Protein AF-A0A3R6XGT7-F1 (afdb_monomer)

Sequence (170 aa):
MGRCFPHCCKGHKKKTFCGTGLGVETDLPDCTAVLSYFSCHGDPGSTPDKDECPVQFQVGHTYNLLDFETHVKSKDNLFGSVFPGQRVGSSRQFVINGDRQCWHYGWCSSRVGQKYTHCLNVYFFKVEADTKLECIDAIESDPFHITSSRVMRKKTRLAKRTIADVVGSI

Structure (mmCIF, N/CA/C/O backbone):
data_AF-A0A3R6XGT7-F1
#
_entry.id   AF-A0A3R6XGT7-F1
#
loop_
_atom_site.group_PDB
_atom_site.id
_atom_site.type_symbol
_atom_site.label_atom_id
_atom_site.label_alt_id
_atom_site.label_comp_id
_atom_site.label_asym_id
_atom_site.label_entity_id
_atom_site.label_seq_id
_atom_site.pdbx_PDB_ins_code
_atom_site.Cartn_x
_atom_site.Cartn_y
_atom_site.Cartn_z
_atom_site.occupancy
_atom_site.B_iso_or_equiv
_atom_site.auth_seq_id
_atom_site.auth_comp_id
_atom_site.auth_asym_id
_atom_site.auth_atom_id
_atom_site.pdbx_PDB_model_num
ATOM 1 N N . MET A 1 1 ? 5.917 -8.458 -26.161 1.00 36.00 1 MET A N 1
ATOM 2 C CA . MET A 1 1 ? 4.664 -7.697 -25.953 1.00 36.00 1 MET A CA 1
ATOM 3 C C . MET A 1 1 ? 4.746 -7.108 -24.546 1.00 36.00 1 MET A C 1
ATOM 5 O O . MET A 1 1 ? 4.984 -7.874 -23.626 1.00 36.00 1 MET A O 1
ATOM 9 N N . GLY A 1 2 ? 4.744 -5.778 -24.373 1.00 40.47 2 GLY A N 1
ATOM 10 C CA . GLY A 1 2 ? 4.946 -5.162 -23.045 1.00 40.47 2 GLY A CA 1
ATOM 11 C C . GLY A 1 2 ? 3.753 -5.455 -22.133 1.00 40.47 2 GLY A C 1
ATOM 12 O O . GLY A 1 2 ? 2.619 -5.246 -22.562 1.00 40.47 2 GLY A O 1
ATOM 13 N N . ARG A 1 3 ? 3.999 -5.993 -20.939 1.00 46.28 3 ARG A N 1
ATOM 14 C CA . ARG A 1 3 ? 2.966 -6.379 -19.969 1.00 46.28 3 ARG A CA 1
ATOM 15 C C . ARG A 1 3 ? 2.648 -5.157 -19.099 1.00 46.28 3 ARG A C 1
ATOM 17 O O . ARG A 1 3 ? 3.559 -4.577 -18.524 1.00 46.28 3 ARG A O 1
ATOM 24 N N . CYS A 1 4 ? 1.393 -4.709 -19.089 1.00 56.72 4 CYS A N 1
ATOM 25 C CA . CYS A 1 4 ? 0.907 -3.743 -18.096 1.00 56.72 4 CYS A CA 1
ATOM 26 C C . CYS A 1 4 ? 0.783 -4.475 -16.765 1.00 56.72 4 CYS A C 1
ATOM 28 O O . CYS A 1 4 ? 0.307 -5.607 -16.793 1.00 56.72 4 CYS A O 1
ATOM 30 N N . PHE A 1 5 ? 1.155 -3.861 -15.647 1.00 60.03 5 PHE A N 1
ATOM 31 C CA . PHE A 1 5 ? 0.928 -4.452 -14.331 1.00 60.03 5 PHE A CA 1
ATOM 32 C C . PHE A 1 5 ? -0.544 -4.262 -13.882 1.00 60.03 5 PHE A C 1
ATOM 34 O O . PHE A 1 5 ? -1.123 -3.204 -14.158 1.00 60.03 5 PHE A O 1
ATOM 41 N N . PRO A 1 6 ? -1.169 -5.256 -13.220 1.00 59.16 6 PRO A N 1
ATOM 42 C CA . PRO A 1 6 ? -0.701 -6.639 -13.125 1.00 59.16 6 PRO A CA 1
ATOM 43 C C . PRO A 1 6 ? -0.846 -7.359 -14.477 1.00 59.16 6 PRO A C 1
ATOM 45 O O . PRO A 1 6 ? 0.086 -8.039 -14.893 1.00 59.16 6 PRO A O 1
ATOM 48 N N . HIS A 1 7 ? -1.914 -7.092 -15.250 1.00 63.31 7 HIS A N 1
ATOM 49 C CA . HIS A 1 7 ? -2.052 -7.530 -16.647 1.00 63.31 7 HIS A CA 1
ATOM 50 C C . HIS A 1 7 ? -2.832 -6.527 -17.528 1.00 63.31 7 HIS A C 1
ATOM 52 O O . HIS A 1 7 ? -3.670 -5.758 -17.063 1.00 63.31 7 HIS A O 1
ATOM 58 N N . CYS A 1 8 ? -2.604 -6.574 -18.848 1.00 52.66 8 CYS A N 1
ATOM 59 C CA . CYS A 1 8 ? -3.479 -5.970 -19.866 1.00 52.66 8 CYS A CA 1
ATOM 60 C C . CYS A 1 8 ? -4.226 -7.085 -20.614 1.00 52.66 8 CYS A C 1
ATOM 62 O O . CYS A 1 8 ? -3.827 -7.470 -21.712 1.00 52.66 8 CYS A O 1
ATOM 64 N N . CYS A 1 9 ? -5.304 -7.617 -20.035 1.00 47.72 9 CYS A N 1
ATOM 65 C CA . CYS A 1 9 ? -5.955 -8.830 -20.549 1.00 47.72 9 CYS A CA 1
ATOM 66 C C . CYS A 1 9 ? -6.611 -8.690 -21.941 1.00 47.72 9 CYS A C 1
ATOM 68 O O . CYS A 1 9 ? -6.945 -9.702 -22.544 1.00 47.72 9 CYS A O 1
ATOM 70 N N . LYS A 1 10 ? -6.820 -7.472 -22.472 1.00 52.16 10 LYS A N 1
ATOM 71 C CA . LYS A 1 10 ? -7.531 -7.245 -23.757 1.00 52.16 10 LYS A CA 1
ATOM 72 C C . LYS A 1 10 ? -6.860 -6.224 -24.689 1.00 52.16 10 LYS A C 1
ATOM 74 O O . LYS A 1 10 ? -7.516 -5.601 -25.517 1.00 52.16 10 LYS A O 1
ATOM 79 N N . GLY A 1 11 ? -5.545 -6.049 -24.559 1.00 51.69 11 GLY A N 1
ATOM 80 C CA . GLY A 1 11 ? -4.773 -5.098 -25.361 1.00 51.69 11 GLY A CA 1
ATOM 81 C C . GLY A 1 11 ? -4.592 -3.731 -24.697 1.00 51.69 11 GLY A C 1
ATOM 82 O O . GLY A 1 11 ? -5.345 -3.321 -23.815 1.00 51.69 11 GLY A O 1
ATOM 83 N N . HIS A 1 12 ? -3.532 -3.034 -25.108 1.00 55.94 12 HIS A N 1
ATOM 84 C CA . HIS A 1 12 ? -3.182 -1.710 -24.590 1.00 55.94 12 HIS A CA 1
ATOM 85 C C . HIS A 1 12 ? -4.227 -0.683 -25.028 1.00 55.94 12 HIS A C 1
ATOM 87 O O . HIS A 1 12 ? -4.430 -0.478 -26.230 1.00 55.94 12 HIS A O 1
ATOM 93 N N . LYS A 1 13 ? -4.859 0.006 -24.074 1.00 55.84 13 LYS A N 1
ATOM 94 C CA . LYS A 1 13 ? -5.724 1.143 -24.392 1.00 55.84 13 LYS A CA 1
ATOM 95 C C . LYS A 1 13 ? -4.853 2.295 -24.902 1.00 55.84 13 LYS A C 1
ATOM 97 O O . LYS A 1 13 ? -3.966 2.776 -24.210 1.00 55.84 13 LYS A O 1
ATOM 102 N N . LYS A 1 14 ? -5.107 2.751 -26.135 1.00 52.47 14 LYS A N 1
ATOM 103 C CA . LYS A 1 14 ? -4.323 3.823 -26.786 1.00 52.47 14 LYS A CA 1
ATOM 104 C C . LYS A 1 14 ? -4.515 5.206 -26.144 1.00 52.47 14 LYS A C 1
ATOM 106 O O . LYS A 1 14 ? -3.671 6.069 -26.349 1.00 52.47 14 LYS A O 1
ATOM 111 N N . LYS A 1 15 ? -5.629 5.418 -25.432 1.00 53.62 15 LYS A N 1
ATOM 112 C CA . LYS A 1 15 ? -6.067 6.732 -24.924 1.00 53.62 15 LYS A CA 1
ATOM 113 C C . LYS A 1 15 ? -6.203 6.815 -23.398 1.00 53.62 15 LYS A C 1
ATOM 115 O O . LYS A 1 15 ? -6.489 7.890 -22.895 1.00 53.62 15 LYS A O 1
ATOM 120 N N . THR A 1 16 ? -6.040 5.713 -22.665 1.00 56.81 16 THR A N 1
ATOM 121 C CA . THR A 1 16 ? -6.243 5.690 -21.205 1.00 56.81 16 THR A CA 1
ATOM 122 C C . THR A 1 16 ? -5.197 4.824 -20.518 1.00 56.81 16 THR A C 1
ATOM 124 O O . THR A 1 16 ? -4.477 4.061 -21.166 1.00 56.81 16 THR A O 1
ATOM 127 N N . PHE A 1 17 ? -5.161 4.899 -19.190 1.00 59.66 17 PHE A N 1
ATOM 128 C CA . PHE A 1 17 ? -4.300 4.060 -18.373 1.00 59.66 17 PHE A CA 1
ATOM 129 C C . PHE A 1 17 ? -4.606 2.571 -18.541 1.00 59.66 17 PHE A C 1
ATOM 131 O O . PHE A 1 17 ? -5.720 2.158 -18.882 1.00 59.66 17 PHE A O 1
ATOM 138 N N . CYS A 1 18 ? -3.550 1.786 -18.372 1.00 55.81 18 CYS A N 1
ATOM 139 C CA . CYS A 1 18 ? -3.499 0.365 -18.635 1.00 55.81 18 CYS A CA 1
ATOM 140 C C . CYS A 1 18 ? -3.098 -0.361 -17.345 1.00 55.81 18 CYS A C 1
ATOM 142 O O . CYS A 1 18 ? -2.080 -0.014 -16.752 1.00 55.81 18 CYS A O 1
ATOM 144 N N . GLY A 1 19 ? -3.892 -1.350 -16.941 1.00 65.38 19 GLY A N 1
ATOM 145 C CA . GLY A 1 19 ? -3.752 -2.092 -15.687 1.00 65.38 19 GLY A CA 1
ATOM 146 C C . GLY A 1 19 ? -5.133 -2.478 -15.158 1.00 65.38 19 GLY A C 1
ATOM 147 O O . GLY A 1 19 ? -6.110 -1.760 -15.382 1.00 65.38 19 GLY A O 1
ATOM 148 N N . THR A 1 20 ? -5.245 -3.648 -14.543 1.00 76.06 20 THR A N 1
ATOM 149 C CA . THR A 1 20 ? -6.447 -4.069 -13.812 1.00 76.06 20 THR A CA 1
ATOM 150 C C . THR A 1 20 ? -6.270 -3.802 -12.322 1.00 76.06 20 THR A C 1
ATOM 152 O O . THR A 1 20 ? -5.143 -3.613 -11.862 1.00 76.06 20 THR A O 1
ATOM 155 N N . GLY A 1 21 ? -7.378 -3.805 -11.580 1.00 85.62 21 GLY A N 1
ATOM 156 C CA . GLY A 1 21 ? -7.308 -3.892 -10.127 1.00 85.62 21 GLY A CA 1
ATOM 157 C C . GLY A 1 21 ? -6.673 -5.212 -9.690 1.00 85.62 21 GLY A C 1
ATOM 158 O O . GLY A 1 21 ? -6.672 -6.187 -10.453 1.00 85.62 21 GLY A O 1
ATOM 159 N N . LEU A 1 22 ? -6.120 -5.216 -8.483 1.00 89.19 22 LEU A N 1
ATOM 160 C CA . LEU A 1 22 ? -5.524 -6.384 -7.850 1.00 89.19 22 LEU A CA 1
ATOM 161 C C . LEU A 1 22 ? -6.419 -6.839 -6.699 1.00 89.19 22 LEU A C 1
ATOM 163 O O . LEU A 1 22 ? -6.767 -6.028 -5.844 1.00 89.19 22 LEU A O 1
ATOM 167 N N . GLY A 1 23 ? -6.793 -8.116 -6.702 1.00 92.44 23 GLY A N 1
ATOM 168 C CA . GLY A 1 23 ? -7.468 -8.741 -5.570 1.00 92.44 23 GLY A CA 1
ATOM 169 C C . GLY A 1 23 ? -6.453 -9.141 -4.504 1.00 92.44 23 GLY A C 1
ATOM 170 O O . GLY A 1 23 ? -5.402 -9.681 -4.840 1.00 92.44 23 GLY A O 1
ATOM 171 N N . VAL A 1 24 ? -6.778 -8.875 -3.246 1.00 94.06 24 VAL A N 1
ATOM 172 C CA . VAL A 1 24 ? -6.023 -9.308 -2.070 1.00 94.06 24 VAL A CA 1
ATOM 173 C C . VAL A 1 24 ? -7.005 -9.921 -1.087 1.00 94.06 24 VAL A C 1
ATOM 175 O O . VAL A 1 24 ? -8.098 -9.395 -0.899 1.00 94.06 24 VAL A O 1
ATOM 178 N N . GLU A 1 25 ? -6.622 -11.025 -0.466 1.00 94.19 25 GLU A N 1
ATOM 179 C CA . GLU A 1 25 ? -7.430 -11.744 0.511 1.00 94.19 25 GLU A CA 1
ATOM 180 C C . GLU A 1 25 ? -6.614 -11.965 1.783 1.00 94.19 25 GLU A C 1
ATOM 182 O O . GLU A 1 25 ? -5.391 -12.080 1.724 1.00 94.19 25 GLU A O 1
ATOM 187 N N . THR A 1 26 ? -7.287 -11.973 2.930 1.00 94.06 26 THR A N 1
ATOM 188 C CA . THR A 1 26 ? -6.666 -12.222 4.232 1.00 94.06 26 THR A CA 1
ATOM 189 C C . THR A 1 26 ? -7.578 -13.068 5.107 1.00 94.06 26 THR A C 1
ATOM 191 O O . THR A 1 26 ? -8.797 -12.903 5.099 1.00 94.06 26 THR A O 1
ATOM 194 N N . ASP A 1 27 ? -6.985 -13.945 5.910 1.00 93.69 27 ASP A N 1
ATOM 195 C CA . ASP A 1 27 ? -7.711 -14.723 6.914 1.00 93.69 27 ASP A CA 1
ATOM 196 C C . ASP A 1 27 ? -7.802 -14.008 8.271 1.00 93.69 27 ASP A C 1
ATOM 198 O O . ASP A 1 27 ? -8.440 -14.515 9.197 1.00 93.69 27 ASP A O 1
ATOM 202 N N . LEU A 1 28 ? -7.224 -12.808 8.392 1.00 92.81 28 LEU A N 1
ATOM 203 C CA . LEU A 1 28 ? -7.218 -12.034 9.628 1.00 92.81 28 LEU A CA 1
ATOM 204 C C . LEU A 1 28 ? -8.615 -11.455 9.913 1.00 92.81 28 LEU A C 1
ATOM 206 O O . LEU A 1 28 ? -9.117 -10.642 9.130 1.00 92.81 28 LEU A O 1
ATOM 210 N N . PRO A 1 29 ? -9.264 -11.838 11.030 1.00 90.69 29 PRO A N 1
ATOM 211 C CA . PRO A 1 29 ? -10.627 -11.402 11.339 1.00 90.69 29 PRO A CA 1
ATOM 212 C C . PRO A 1 29 ? -10.714 -9.903 11.644 1.00 90.69 29 PRO A C 1
ATOM 214 O O . PRO A 1 29 ? -11.717 -9.276 11.314 1.00 90.69 29 PRO A O 1
ATOM 217 N N . ASP A 1 30 ? -9.651 -9.338 12.215 1.00 92.50 30 ASP A N 1
ATOM 218 C CA . ASP A 1 30 ? -9.584 -7.940 12.643 1.00 92.50 30 ASP A CA 1
ATOM 219 C C . ASP A 1 30 ? -9.172 -6.986 11.507 1.00 92.50 30 ASP A C 1
ATOM 221 O O . ASP A 1 30 ? -9.147 -5.770 11.698 1.00 92.50 30 ASP A O 1
ATOM 225 N N . CYS A 1 31 ? -8.848 -7.506 10.315 1.00 94.94 31 CYS A N 1
ATOM 226 C CA . CYS A 1 31 ? -8.467 -6.668 9.185 1.00 94.94 31 CYS A CA 1
ATOM 227 C C . CYS A 1 31 ? -9.680 -5.898 8.658 1.00 94.94 31 CYS A C 1
ATOM 229 O O . CYS A 1 31 ? -10.596 -6.461 8.042 1.00 94.94 31 CYS A O 1
ATOM 231 N N . THR A 1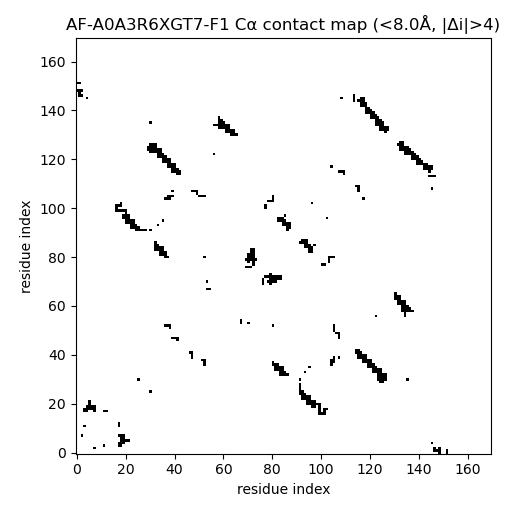 32 ? -9.664 -4.582 8.847 1.00 93.31 32 THR A N 1
ATOM 232 C CA . THR A 1 32 ? -10.722 -3.681 8.392 1.00 93.31 32 THR A CA 1
ATOM 233 C C . THR A 1 32 ? -10.329 -2.896 7.143 1.00 93.31 32 THR A C 1
ATOM 235 O O . THR A 1 32 ? -11.214 -2.629 6.324 1.00 93.31 32 THR A O 1
ATOM 238 N N . ALA A 1 33 ? -9.037 -2.615 6.941 1.00 94.38 33 ALA A N 1
ATOM 239 C CA . ALA A 1 33 ? -8.521 -1.827 5.823 1.00 94.38 33 ALA A CA 1
ATOM 240 C C . ALA A 1 33 ? -7.247 -2.425 5.201 1.00 94.38 33 ALA A C 1
ATOM 242 O O . ALA A 1 33 ? -6.503 -3.159 5.846 1.00 94.38 33 ALA A O 1
ATOM 243 N N . VAL A 1 34 ? -6.991 -2.075 3.938 1.00 95.88 34 VAL A N 1
ATOM 244 C CA . VAL A 1 34 ? -5.781 -2.452 3.194 1.00 95.88 34 VAL A CA 1
ATOM 245 C C . VAL A 1 34 ? -5.200 -1.210 2.532 1.00 95.88 34 VAL A C 1
ATOM 247 O O . VAL A 1 34 ? -5.922 -0.485 1.843 1.00 95.88 34 VAL A O 1
ATOM 250 N N . LEU A 1 35 ? -3.897 -0.992 2.697 1.00 95.00 35 LEU A N 1
ATOM 251 C CA . LEU A 1 35 ? -3.136 0.008 1.949 1.00 95.00 35 LEU A CA 1
ATOM 252 C C . LEU A 1 35 ? -1.985 -0.675 1.224 1.00 95.00 35 LEU A C 1
ATOM 254 O O . LEU A 1 35 ? -1.509 -1.730 1.629 1.00 95.00 35 LEU A O 1
ATOM 258 N N . SER A 1 36 ? -1.528 -0.078 0.134 1.00 93.25 36 SER A N 1
ATOM 259 C CA . SER A 1 36 ? -0.426 -0.640 -0.639 1.00 93.25 36 SER A CA 1
ATOM 260 C C . SER A 1 36 ? 0.393 0.442 -1.312 1.00 93.25 36 SER A C 1
ATOM 262 O O . SER A 1 36 ? -0.126 1.508 -1.624 1.00 93.25 36 SER A O 1
ATOM 264 N N . TYR A 1 37 ? 1.668 0.180 -1.558 1.00 90.25 37 TYR A N 1
ATOM 265 C CA . TYR A 1 37 ? 2.522 1.054 -2.357 1.00 90.25 37 TYR A CA 1
ATOM 266 C C . TYR A 1 37 ? 3.621 0.238 -3.038 1.00 90.25 37 TYR A C 1
ATOM 268 O O . TYR A 1 37 ? 3.913 -0.894 -2.651 1.00 90.25 37 TYR A O 1
ATOM 276 N N . PHE A 1 38 ? 4.234 0.807 -4.075 1.00 86.12 38 PHE A N 1
ATOM 277 C CA . PHE A 1 38 ? 5.352 0.156 -4.755 1.00 86.12 38 PHE A CA 1
ATOM 278 C C . PHE A 1 38 ? 6.679 0.530 -4.099 1.00 86.12 38 PHE A C 1
ATOM 280 O O . PHE A 1 38 ? 6.994 1.718 -4.011 1.00 86.12 38 PHE A O 1
ATOM 287 N N . SER A 1 39 ? 7.465 -0.466 -3.690 1.00 82.81 39 SER A N 1
ATOM 288 C CA . SER A 1 39 ? 8.887 -0.283 -3.389 1.00 82.81 39 SER A CA 1
ATOM 289 C C . SER A 1 39 ? 9.719 -0.424 -4.663 1.00 82.81 39 SER A C 1
ATOM 291 O O . SER A 1 39 ? 9.274 -0.962 -5.685 1.00 82.81 39 SER A O 1
ATOM 293 N N . CYS A 1 40 ? 10.938 0.102 -4.613 1.00 77.75 40 CYS A N 1
ATOM 294 C CA . CYS A 1 40 ? 11.916 -0.009 -5.679 1.00 77.75 40 CYS A CA 1
ATOM 295 C C . CYS A 1 40 ? 13.238 -0.489 -5.085 1.00 77.75 40 CYS A C 1
ATOM 297 O O . CYS A 1 40 ? 13.816 0.190 -4.241 1.00 77.75 40 CYS A O 1
ATOM 299 N N . HIS A 1 41 ? 13.733 -1.624 -5.566 1.00 74.62 41 HIS A N 1
ATOM 300 C CA . HIS A 1 41 ? 15.019 -2.185 -5.173 1.00 74.62 41 HIS A CA 1
ATOM 301 C C . HIS A 1 41 ? 15.965 -2.119 -6.375 1.00 74.62 41 HIS A C 1
ATOM 303 O O . HIS A 1 41 ? 15.681 -2.679 -7.440 1.00 74.62 41 HIS A O 1
ATOM 309 N N . GLY A 1 42 ? 17.056 -1.366 -6.232 1.00 68.00 42 GLY A N 1
ATOM 310 C CA . GLY A 1 42 ? 18.137 -1.322 -7.217 1.00 68.00 42 GLY A CA 1
ATOM 311 C C . GLY A 1 42 ? 19.184 -2.405 -6.974 1.00 68.00 42 GLY A C 1
ATOM 312 O O . GLY A 1 42 ? 19.174 -3.059 -5.931 1.00 68.00 42 GLY A O 1
ATOM 313 N N . ASP A 1 43 ? 20.114 -2.564 -7.919 1.00 64.12 43 ASP A N 1
ATOM 314 C CA . ASP A 1 43 ? 21.324 -3.363 -7.687 1.00 64.12 43 ASP A CA 1
ATOM 315 C C . ASP A 1 43 ? 22.055 -2.854 -6.426 1.00 64.12 43 ASP A C 1
ATOM 317 O O . ASP A 1 43 ? 22.024 -1.644 -6.170 1.00 64.12 43 ASP A O 1
ATOM 321 N N . PRO A 1 44 ? 22.748 -3.713 -5.654 1.00 56.25 44 PRO A N 1
ATOM 322 C CA . PRO A 1 44 ? 23.515 -3.288 -4.484 1.00 56.25 44 PRO A CA 1
ATOM 323 C C . PRO A 1 44 ?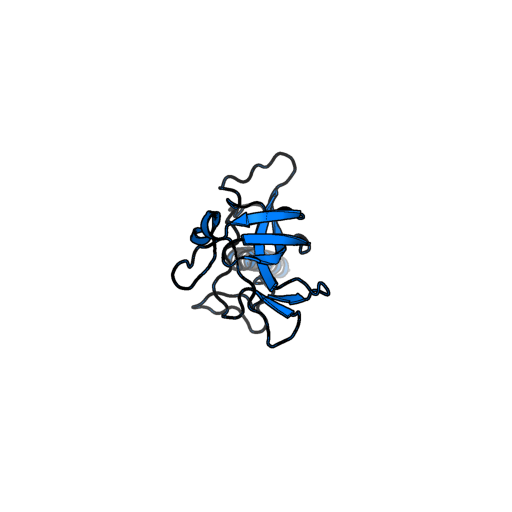 24.406 -2.070 -4.789 1.00 56.25 44 PRO A C 1
ATOM 325 O O . PRO A 1 44 ? 25.229 -2.110 -5.702 1.00 56.25 44 PRO A O 1
ATOM 328 N N . GLY A 1 45 ? 24.219 -0.974 -4.044 1.00 55.41 45 GLY A N 1
ATOM 329 C CA . GLY A 1 45 ? 24.912 0.307 -4.266 1.00 55.41 45 GLY A CA 1
ATOM 330 C C . GLY A 1 45 ? 24.185 1.304 -5.182 1.00 55.41 45 GLY A C 1
ATOM 331 O O . GLY A 1 45 ? 24.657 2.425 -5.355 1.00 55.41 45 GLY A O 1
ATOM 332 N N . SER A 1 46 ? 23.032 0.933 -5.740 1.00 57.66 46 SER A N 1
ATOM 333 C CA . SER A 1 46 ? 22.150 1.831 -6.493 1.00 57.66 46 SER A CA 1
ATOM 334 C C . SER A 1 46 ? 21.139 2.460 -5.541 1.00 57.66 46 SER A C 1
ATOM 336 O O . SER A 1 46 ? 20.185 1.806 -5.124 1.00 57.66 46 SER A O 1
ATOM 338 N N . THR A 1 47 ? 21.315 3.733 -5.203 1.00 56.53 47 THR A N 1
ATOM 339 C CA . THR A 1 47 ? 20.264 4.503 -4.532 1.00 56.53 47 THR A CA 1
ATOM 340 C C . THR A 1 47 ? 19.301 5.044 -5.589 1.00 56.53 47 THR A C 1
ATOM 342 O O . THR A 1 47 ? 19.760 5.698 -6.530 1.00 56.53 47 THR A O 1
ATOM 345 N N . PRO A 1 48 ? 17.989 4.780 -5.493 1.00 57.97 48 PRO A N 1
ATOM 346 C CA . PRO A 1 48 ? 17.029 5.422 -6.378 1.00 57.97 48 PRO A CA 1
ATOM 347 C C . PRO A 1 48 ? 17.129 6.956 -6.269 1.00 57.97 48 PRO A C 1
ATOM 349 O O . PRO A 1 48 ? 17.124 7.505 -5.175 1.00 57.97 48 PRO A O 1
ATOM 352 N N . ASP A 1 49 ? 17.201 7.654 -7.409 1.00 53.91 49 ASP A N 1
ATOM 353 C CA . ASP A 1 49 ? 17.327 9.127 -7.500 1.00 53.91 49 ASP A CA 1
ATOM 354 C C . ASP A 1 49 ? 16.080 9.900 -7.002 1.00 53.91 49 ASP A C 1
ATOM 356 O O . ASP A 1 49 ? 15.991 11.115 -7.186 1.00 53.91 49 ASP A O 1
ATOM 360 N N . LYS A 1 50 ? 15.061 9.221 -6.459 1.00 56.19 50 LYS A N 1
ATOM 361 C CA . LYS A 1 50 ? 13.770 9.829 -6.117 1.00 56.19 50 LYS A CA 1
ATOM 362 C C . LYS A 1 50 ? 13.248 9.393 -4.761 1.00 56.19 50 LYS A C 1
ATOM 364 O O . LYS A 1 50 ? 13.443 8.247 -4.368 1.00 56.19 50 LYS A O 1
ATOM 369 N N . ASP A 1 51 ? 12.523 10.334 -4.155 1.00 53.81 51 ASP A N 1
ATOM 370 C CA . ASP A 1 51 ? 11.835 10.237 -2.873 1.00 53.81 51 ASP A CA 1
ATOM 371 C C . ASP A 1 51 ? 11.175 8.865 -2.708 1.00 53.81 51 ASP A C 1
ATOM 373 O O . ASP A 1 51 ? 10.279 8.484 -3.473 1.00 53.81 51 ASP A O 1
ATOM 377 N N . GLU A 1 52 ? 11.660 8.112 -1.718 1.00 58.66 52 GLU A N 1
ATOM 378 C CA . GLU A 1 52 ? 10.995 6.909 -1.235 1.00 58.66 52 GLU A CA 1
ATOM 379 C C . GLU A 1 52 ? 9.536 7.227 -0.894 1.00 58.66 52 GLU A C 1
ATOM 381 O O . GLU A 1 52 ? 9.166 8.383 -0.662 1.00 58.66 52 GLU A O 1
ATOM 386 N N . CYS A 1 53 ? 8.681 6.199 -0.868 1.00 63.84 53 CYS A N 1
ATOM 387 C CA . CYS A 1 53 ? 7.338 6.384 -0.335 1.00 63.84 53 CYS A CA 1
ATOM 388 C C . CYS A 1 53 ? 7.473 7.045 1.051 1.00 63.84 53 CYS A C 1
ATOM 390 O O . CYS A 1 53 ? 8.162 6.487 1.905 1.00 63.84 53 CYS A O 1
ATOM 392 N N . PRO A 1 54 ? 6.848 8.211 1.282 1.00 64.88 54 PRO A N 1
ATOM 393 C CA . PRO A 1 54 ? 7.044 8.986 2.509 1.00 64.88 54 PRO A CA 1
ATOM 394 C C . PRO A 1 54 ? 6.547 8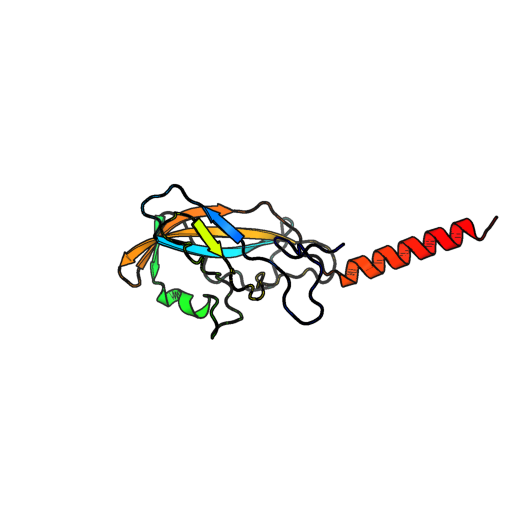.252 3.756 1.00 64.88 54 PRO A C 1
ATOM 396 O O . PRO A 1 54 ? 6.824 8.670 4.875 1.00 64.88 54 PRO A O 1
ATOM 399 N N . VAL A 1 55 ? 5.833 7.140 3.562 1.00 75.81 55 VAL A N 1
ATOM 400 C CA . VAL A 1 55 ? 5.395 6.249 4.623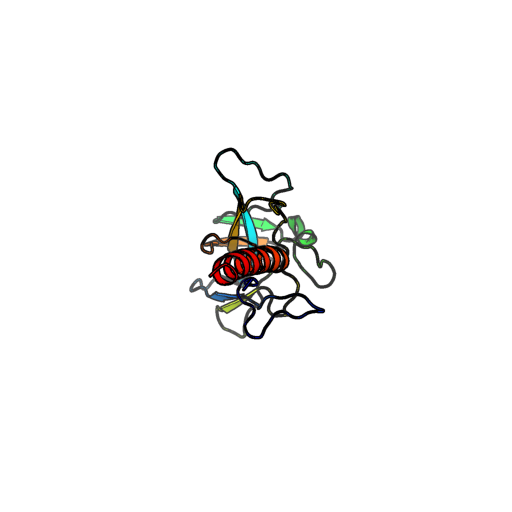 1.00 75.81 55 VAL A CA 1
ATOM 401 C C . VAL A 1 55 ? 5.928 4.853 4.362 1.00 75.81 55 VAL A C 1
ATOM 403 O O . VAL A 1 55 ? 5.637 4.250 3.326 1.00 75.81 55 VAL A O 1
ATOM 406 N N . GLN A 1 56 ? 6.667 4.342 5.340 1.00 84.31 56 GLN A N 1
ATOM 407 C CA . GLN A 1 56 ? 7.089 2.953 5.418 1.00 84.31 56 GLN A CA 1
ATOM 408 C C . GLN A 1 56 ? 6.304 2.297 6.553 1.00 84.31 56 GLN A C 1
ATOM 410 O O . GLN A 1 56 ? 6.591 2.509 7.733 1.00 84.31 56 GLN A O 1
ATOM 415 N N . PHE A 1 57 ? 5.257 1.556 6.197 1.00 91.62 57 PHE A N 1
ATOM 416 C CA . PHE A 1 57 ? 4.437 0.863 7.184 1.00 91.62 57 PHE A CA 1
ATOM 417 C C . PHE A 1 57 ? 5.200 -0.331 7.767 1.00 91.62 57 PHE A C 1
ATOM 419 O O . PHE A 1 57 ? 5.873 -1.070 7.049 1.00 91.62 57 PHE A O 1
ATOM 426 N N . GLN A 1 58 ? 5.063 -0.534 9.072 1.00 94.31 58 GLN A N 1
ATOM 427 C CA . GLN A 1 58 ? 5.682 -1.619 9.820 1.00 94.31 58 GLN A CA 1
ATOM 428 C C . GLN A 1 58 ? 4.611 -2.346 10.624 1.00 94.31 58 GLN A C 1
ATOM 430 O O . GLN A 1 58 ? 3.769 -1.717 11.261 1.00 94.31 58 GLN A O 1
ATOM 435 N N . VAL A 1 59 ? 4.649 -3.677 10.595 1.00 96.50 59 VAL A N 1
ATOM 4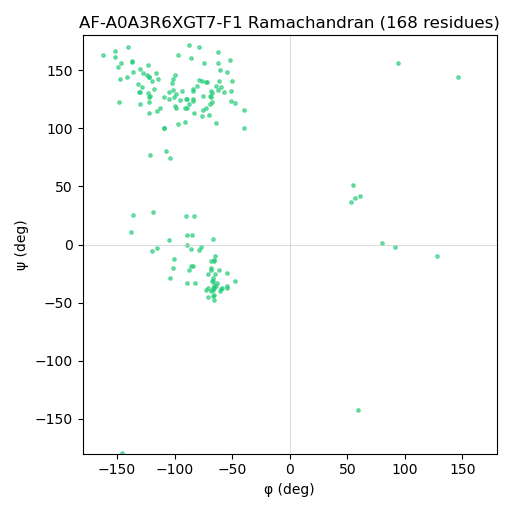36 C CA . VAL A 1 59 ? 3.727 -4.511 11.374 1.00 96.50 59 VAL A CA 1
ATOM 437 C C . VAL A 1 59 ? 3.913 -4.232 12.874 1.00 96.50 59 VAL A C 1
ATOM 439 O O . VAL A 1 59 ? 5.032 -4.006 13.340 1.00 96.50 59 VAL A O 1
ATOM 442 N N . GLY A 1 60 ? 2.806 -4.194 13.615 1.00 96.44 60 GLY A N 1
ATOM 443 C CA . GLY A 1 60 ? 2.736 -3.872 15.042 1.00 96.44 60 GLY A CA 1
ATOM 444 C C . GLY A 1 60 ? 2.773 -2.377 15.375 1.00 96.44 60 GLY A C 1
ATOM 445 O O . GLY A 1 60 ? 2.766 -2.026 16.552 1.00 96.44 60 GLY A O 1
ATOM 446 N N . HIS A 1 61 ? 2.835 -1.490 14.375 1.00 96.12 61 HIS A N 1
ATOM 447 C CA . HIS A 1 61 ? 2.823 -0.041 14.591 1.00 96.12 61 HIS A CA 1
ATOM 448 C C . HIS A 1 61 ? 1.448 0.563 14.302 1.00 96.12 61 HIS A C 1
ATOM 450 O O . HIS A 1 61 ? 0.775 0.189 13.337 1.00 96.12 61 HIS A O 1
ATOM 456 N N . THR A 1 62 ? 1.073 1.555 15.111 1.00 95.44 62 THR A N 1
ATOM 457 C CA . THR A 1 62 ? -0.146 2.348 14.927 1.00 95.44 62 THR A CA 1
ATOM 458 C C . THR A 1 62 ? 0.181 3.671 14.249 1.00 95.44 62 THR A C 1
ATOM 460 O O . THR A 1 62 ? 1.041 4.423 14.704 1.00 95.44 62 THR A O 1
ATOM 463 N N . TYR A 1 63 ? -0.553 3.976 13.186 1.00 94.19 63 TYR A N 1
ATOM 464 C CA . TYR A 1 63 ? -0.421 5.189 12.390 1.00 94.19 63 TYR A CA 1
ATOM 465 C C . TYR A 1 63 ? -1.690 6.031 12.485 1.00 94.19 63 TYR A C 1
ATOM 467 O O . TYR A 1 63 ? -2.797 5.496 12.593 1.00 94.19 63 TYR A O 1
ATOM 475 N N . ASN A 1 64 ? -1.540 7.352 12.410 1.00 93.38 64 ASN A N 1
ATOM 476 C CA . ASN A 1 64 ? -2.669 8.250 12.212 1.00 93.38 64 ASN A CA 1
ATOM 477 C C . ASN A 1 64 ? -2.876 8.467 10.709 1.00 93.38 64 ASN A C 1
ATOM 479 O O . ASN A 1 64 ? -1.949 8.867 10.008 1.00 93.38 64 ASN A O 1
ATOM 483 N N . LEU A 1 65 ? -4.088 8.212 10.211 1.00 89.31 65 LEU A N 1
ATOM 484 C CA . LEU A 1 65 ? -4.438 8.373 8.797 1.00 89.31 65 LEU A CA 1
ATOM 485 C C . LEU A 1 65 ? -4.110 9.782 8.278 1.00 89.31 65 LEU A C 1
ATOM 487 O O . LEU A 1 65 ? -3.678 9.932 7.136 1.00 89.31 65 LEU A O 1
ATOM 491 N N . LEU A 1 66 ? -4.272 10.802 9.126 1.00 90.94 66 LEU A N 1
ATOM 492 C CA . LEU A 1 66 ? -4.026 12.199 8.766 1.00 90.94 66 LEU A CA 1
ATOM 493 C C . LE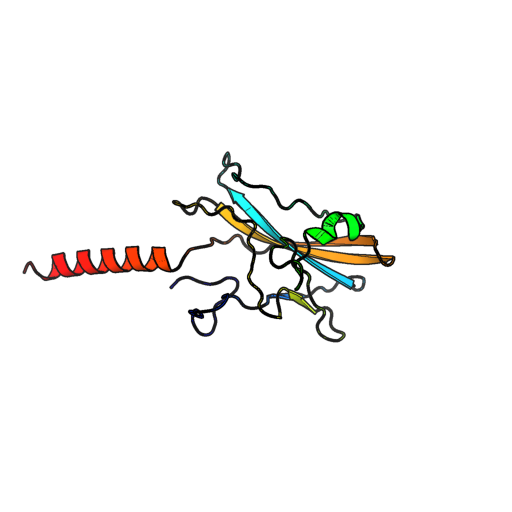U A 1 66 ? -2.552 12.486 8.445 1.00 90.94 66 LEU A C 1
ATOM 495 O O . LEU A 1 66 ? -2.273 13.390 7.660 1.00 90.94 66 LEU A O 1
ATOM 499 N N . ASP A 1 67 ? -1.616 11.703 8.989 1.00 90.88 67 ASP A N 1
ATOM 500 C CA . ASP A 1 67 ? -0.178 11.909 8.772 1.00 90.88 67 ASP A CA 1
ATOM 501 C C . ASP A 1 67 ? 0.233 11.610 7.323 1.00 90.88 67 ASP A C 1
ATOM 503 O O . ASP A 1 67 ? 1.273 12.072 6.856 1.00 90.88 67 ASP A O 1
ATOM 507 N N . PHE A 1 68 ? -0.583 10.841 6.595 1.00 89.56 68 PHE A N 1
ATOM 508 C CA . PHE A 1 68 ? -0.269 10.404 5.239 1.00 89.56 68 PHE A CA 1
ATOM 509 C C . PHE A 1 68 ? -1.432 10.459 4.250 1.00 89.56 68 PHE A C 1
ATOM 511 O O . PHE A 1 68 ? -1.308 9.971 3.124 1.00 89.56 68 PHE A O 1
ATOM 518 N N . GLU A 1 69 ? -2.548 11.080 4.621 1.00 90.00 69 GLU A N 1
ATOM 519 C CA . GLU A 1 69 ? -3.727 11.228 3.763 1.00 90.00 69 GLU A CA 1
ATOM 520 C C . GLU A 1 69 ? -3.382 11.878 2.411 1.00 90.00 69 GLU A C 1
ATOM 522 O O . GLU A 1 69 ? -3.857 11.449 1.359 1.00 90.00 69 GLU A O 1
ATOM 527 N N . THR A 1 70 ? -2.460 12.845 2.410 1.00 89.81 70 THR A N 1
ATOM 528 C CA . THR A 1 70 ? -1.957 13.527 1.203 1.00 89.81 70 THR A CA 1
ATOM 529 C C . THR A 1 70 ? -1.179 12.608 0.253 1.00 89.81 70 THR A C 1
ATOM 531 O O . THR A 1 70 ? -0.954 12.956 -0.908 1.00 89.81 70 THR A O 1
ATOM 534 N N . HIS A 1 71 ? -0.798 11.413 0.706 1.00 89.19 71 HIS A N 1
ATOM 535 C CA . HIS A 1 71 ? -0.151 10.375 -0.093 1.00 89.19 71 HIS A CA 1
ATOM 536 C C . HIS A 1 71 ? -1.125 9.282 -0.543 1.00 89.19 71 HIS A C 1
ATOM 538 O O . HIS A 1 71 ? -0.783 8.498 -1.433 1.00 89.19 71 HIS A O 1
ATOM 544 N N . VAL A 1 72 ? -2.339 9.241 0.013 1.00 90.62 72 VAL A N 1
ATOM 545 C CA . VAL A 1 72 ? -3.382 8.291 -0.382 1.00 90.62 72 VAL A CA 1
ATOM 546 C C . VAL A 1 72 ? -3.991 8.717 -1.710 1.00 90.62 72 VAL A C 1
ATOM 548 O O . VAL A 1 72 ? -4.424 9.854 -1.905 1.00 90.62 72 VAL A O 1
ATOM 551 N N . LYS A 1 73 ? -4.027 7.778 -2.651 1.00 89.38 73 LYS A N 1
ATOM 552 C CA . LYS A 1 73 ? -4.624 7.980 -3.961 1.00 89.38 73 LYS A CA 1
ATOM 553 C C . LYS A 1 73 ? -6.137 8.109 -3.839 1.00 89.38 73 LYS A C 1
ATOM 555 O O . LYS A 1 73 ? -6.808 7.231 -3.300 1.00 89.38 73 LYS A O 1
ATOM 560 N N . SER A 1 74 ? -6.672 9.173 -4.420 1.00 88.12 74 SER A N 1
ATOM 561 C CA . SER A 1 74 ? -8.104 9.459 -4.460 1.00 88.12 74 SER A CA 1
ATOM 562 C C . SER A 1 74 ? -8.473 10.151 -5.776 1.00 88.12 74 SER A C 1
ATOM 564 O O . SER A 1 74 ? -7.619 10.384 -6.633 1.00 88.12 74 SER A O 1
ATOM 566 N N . LYS A 1 75 ? -9.756 10.483 -5.962 1.00 84.62 75 LYS A N 1
ATOM 567 C CA . LYS A 1 75 ? -10.197 11.280 -7.121 1.00 84.62 75 LYS A CA 1
ATOM 568 C C . LYS A 1 75 ? -9.579 12.682 -7.125 1.00 84.62 75 LYS A C 1
ATOM 570 O O . LYS A 1 75 ? -9.281 13.194 -8.200 1.00 84.62 75 LYS A O 1
ATOM 575 N N . ASP A 1 76 ? -9.350 13.242 -5.939 1.00 87.12 76 ASP A N 1
ATOM 576 C CA . ASP A 1 76 ? -8.754 14.566 -5.744 1.00 87.12 76 ASP A CA 1
ATOM 577 C C . ASP A 1 76 ? -7.218 14.502 -5.693 1.00 87.12 76 ASP A C 1
ATOM 579 O O . ASP A 1 76 ? -6.538 15.475 -6.009 1.00 87.12 76 ASP A O 1
ATOM 583 N N . ASN A 1 77 ? -6.658 13.325 -5.385 1.00 86.19 77 ASN A N 1
ATOM 584 C CA . ASN A 1 77 ? -5.225 13.055 -5.378 1.00 86.19 77 ASN A CA 1
ATOM 585 C C . ASN A 1 77 ? -4.843 11.918 -6.341 1.00 86.19 77 ASN A C 1
ATOM 587 O O . ASN A 1 77 ? -4.544 10.788 -5.944 1.00 86.19 77 ASN A O 1
ATOM 591 N N . LEU A 1 78 ? -4.804 12.226 -7.639 1.00 81.38 78 LEU A N 1
ATOM 592 C CA . LEU A 1 78 ? -4.471 11.246 -8.680 1.00 81.38 78 LEU A CA 1
ATOM 593 C C . LEU A 1 78 ? -3.004 10.779 -8.653 1.00 81.38 78 LEU A C 1
ATOM 595 O O . LEU A 1 78 ? -2.682 9.779 -9.303 1.00 81.38 78 LEU A O 1
ATOM 599 N N . PHE A 1 79 ? -2.122 11.475 -7.930 1.00 80.31 79 PHE A N 1
ATOM 600 C CA . PHE A 1 79 ? -0.690 11.165 -7.828 1.00 80.31 79 PHE A CA 1
ATOM 601 C C . PHE A 1 79 ? -0.290 10.522 -6.497 1.00 80.31 79 PHE A C 1
ATOM 603 O O . PHE A 1 79 ? 0.891 10.231 -6.315 1.00 80.31 79 PHE A O 1
ATOM 610 N N . GLY A 1 80 ? -1.255 10.239 -5.614 1.00 86.38 80 GLY A N 1
ATOM 611 C CA . GLY A 1 80 ? -1.007 9.503 -4.378 1.00 86.38 80 GLY A CA 1
ATOM 612 C C . GLY A 1 80 ? -0.251 8.195 -4.638 1.00 86.38 80 GLY A C 1
ATOM 613 O O . GLY A 1 80 ? -0.582 7.439 -5.562 1.00 86.38 80 GLY A O 1
ATOM 614 N N . SER A 1 81 ? 0.804 7.970 -3.854 1.00 85.62 81 SER A N 1
ATOM 615 C CA . SER A 1 81 ? 1.672 6.790 -3.908 1.00 85.62 81 SER A CA 1
ATOM 616 C C . SER A 1 81 ? 1.116 5.607 -3.117 1.00 85.62 81 SER A C 1
ATOM 618 O O . SER A 1 81 ? 1.534 4.477 -3.365 1.00 85.62 81 SER A O 1
ATOM 620 N N . VAL A 1 82 ? 0.175 5.858 -2.204 1.00 90.81 82 VAL A N 1
ATOM 621 C CA . VAL A 1 82 ? -0.493 4.846 -1.385 1.00 90.81 82 VAL A CA 1
ATOM 622 C C . VAL A 1 82 ? -1.854 4.522 -1.997 1.00 90.81 82 VAL A C 1
ATOM 624 O O . VAL A 1 82 ? -2.719 5.384 -2.123 1.00 90.81 82 VAL A O 1
ATOM 627 N N . PHE A 1 83 ? -2.066 3.273 -2.391 1.00 92.19 83 PHE A N 1
ATOM 628 C CA . PHE A 1 83 ? -3.296 2.790 -3.008 1.00 92.19 83 PHE A CA 1
ATOM 629 C C . PHE A 1 83 ? -4.176 2.106 -1.957 1.00 92.19 83 PHE A C 1
ATOM 631 O O . PHE A 1 83 ? -3.767 1.073 -1.414 1.00 92.19 83 PHE A O 1
ATOM 638 N N . PRO A 1 84 ? -5.386 2.627 -1.692 1.00 94.06 84 PRO A N 1
ATOM 639 C CA . PRO A 1 84 ? -6.322 1.979 -0.789 1.00 94.06 84 PRO A CA 1
ATOM 640 C C . PRO A 1 84 ? -7.002 0.776 -1.456 1.00 94.06 84 PRO A C 1
ATOM 642 O O . PRO A 1 84 ? -7.378 0.812 -2.633 1.00 94.06 84 PRO A O 1
ATOM 645 N N . GLY A 1 85 ? -7.190 -0.292 -0.684 1.00 94.25 85 GLY A N 1
ATOM 646 C CA . GLY A 1 85 ? -8.016 -1.438 -1.049 1.00 94.25 85 GLY A CA 1
ATOM 647 C C . GLY A 1 85 ? -9.487 -1.183 -0.723 1.00 94.25 85 GLY A C 1
ATOM 648 O O . GLY A 1 85 ? -9.823 -0.721 0.363 1.00 94.25 85 GLY A O 1
ATOM 649 N N . GLN A 1 86 ? -10.381 -1.491 -1.660 1.00 93.25 86 GLN A N 1
ATOM 650 C CA . GLN A 1 86 ? -11.827 -1.445 -1.438 1.00 93.25 86 GLN A CA 1
ATOM 651 C C . GLN A 1 86 ? -12.330 -2.835 -1.061 1.00 93.2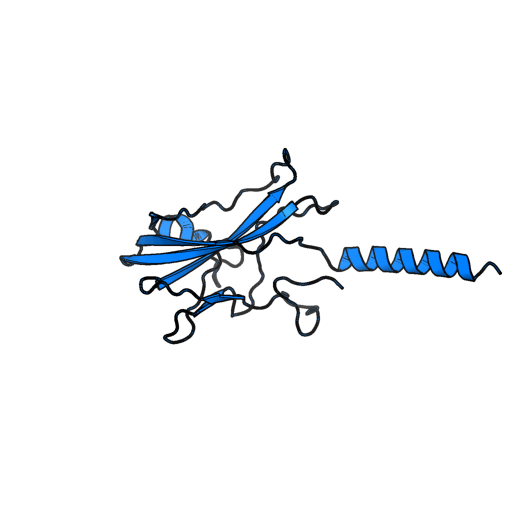5 86 GLN A C 1
ATOM 653 O O . GLN A 1 86 ? -12.108 -3.786 -1.811 1.00 93.25 86 GLN A O 1
ATOM 658 N N . ARG A 1 87 ? -13.010 -2.965 0.083 1.00 92.44 87 ARG A N 1
ATOM 659 C CA . ARG A 1 87 ? -13.590 -4.246 0.505 1.00 92.44 87 ARG A CA 1
ATOM 660 C C . ARG A 1 87 ? -14.677 -4.694 -0.474 1.00 92.44 87 ARG A C 1
ATOM 662 O O . ARG A 1 87 ? -15.529 -3.901 -0.874 1.00 92.44 87 ARG A O 1
ATOM 669 N N . VAL A 1 88 ? -14.668 -5.976 -0.828 1.00 90.25 88 VAL A N 1
ATOM 670 C CA . VAL A 1 88 ? -15.672 -6.587 -1.704 1.00 90.25 88 VAL A CA 1
ATOM 671 C C . VAL A 1 88 ? -16.743 -7.281 -0.863 1.00 90.25 88 VAL A C 1
ATOM 673 O O . VAL A 1 88 ? -16.534 -8.371 -0.330 1.00 90.25 88 VAL A O 1
ATOM 676 N N . GLY A 1 89 ? -17.918 -6.660 -0.750 1.00 84.75 89 GLY A N 1
ATOM 677 C CA . GLY A 1 89 ? -19.038 -7.206 0.025 1.00 84.75 89 GLY A CA 1
ATOM 678 C C . GLY A 1 89 ? -18.688 -7.419 1.504 1.00 84.75 89 GLY A C 1
ATOM 679 O O . GLY A 1 89 ? -17.955 -6.631 2.094 1.00 84.75 89 GLY A O 1
ATOM 680 N N . SER A 1 90 ? -19.199 -8.499 2.102 1.00 78.62 90 SER A N 1
ATOM 681 C CA . SER A 1 90 ? -18.880 -8.915 3.479 1.00 78.62 90 SER A CA 1
ATOM 682 C C . SER A 1 90 ? -17.663 -9.847 3.571 1.00 78.62 90 SER A C 1
ATOM 684 O O . SER A 1 90 ? -17.417 -10.436 4.621 1.00 78.62 90 SER A O 1
ATOM 686 N N . SER A 1 91 ? -16.933 -10.037 2.469 1.00 80.06 91 SER A N 1
ATOM 687 C CA . SER A 1 91 ? -15.780 -10.934 2.427 1.00 80.06 91 SER A CA 1
ATOM 688 C C . SER A 1 91 ? -14.535 -10.288 3.047 1.00 80.06 91 SER A C 1
ATOM 690 O O . SER A 1 91 ? -14.485 -9.080 3.317 1.00 80.06 91 SER A O 1
ATOM 692 N N . ARG A 1 92 ? -13.496 -11.102 3.244 1.00 87.69 92 ARG A N 1
ATOM 693 C CA . ARG A 1 92 ? -12.145 -10.639 3.593 1.00 87.69 92 ARG A CA 1
ATOM 694 C C . ARG A 1 92 ? -11.290 -10.368 2.350 1.00 87.69 92 ARG A C 1
ATOM 696 O O . ARG A 1 92 ? -10.065 -10.417 2.405 1.00 87.69 92 ARG A O 1
ATOM 703 N N . GLN A 1 93 ? -11.951 -10.082 1.229 1.00 94.00 93 GLN A N 1
ATOM 704 C CA . GLN A 1 93 ? -11.316 -9.736 -0.030 1.00 94.00 93 GLN A CA 1
ATOM 705 C C . GLN A 1 93 ? -11.386 -8.231 -0.260 1.00 94.00 93 GLN A C 1
ATOM 707 O O . GLN A 1 93 ? -12.411 -7.575 -0.047 1.00 94.00 93 GLN A O 1
ATOM 712 N N . PHE A 1 94 ? -10.282 -7.696 -0.751 1.00 95.62 94 PHE A N 1
ATOM 713 C CA . PHE A 1 94 ? -10.099 -6.302 -1.094 1.00 95.62 94 PHE A CA 1
ATOM 714 C C . PHE A 1 94 ? -9.658 -6.202 -2.545 1.00 95.62 94 PHE A C 1
ATOM 716 O O . PHE A 1 94 ? -8.915 -7.040 -3.049 1.00 95.62 94 PHE A O 1
ATOM 723 N N . VAL A 1 95 ? -10.097 -5.150 -3.224 1.00 94.06 95 VAL A N 1
ATOM 724 C CA . VAL A 1 95 ? -9.630 -4.819 -4.565 1.00 94.06 95 VAL A CA 1
ATOM 725 C C . VAL A 1 95 ? -8.905 -3.489 -4.512 1.00 94.06 95 VAL A C 1
ATOM 727 O O . VAL A 1 95 ? -9.498 -2.443 -4.252 1.00 94.06 95 VAL A O 1
ATOM 730 N N . ILE A 1 96 ? -7.611 -3.533 -4.796 1.00 92.88 96 ILE A N 1
ATOM 731 C CA . ILE A 1 96 ? -6.771 -2.354 -4.964 1.00 92.88 96 ILE A CA 1
ATOM 732 C C . ILE A 1 96 ? -6.934 -1.868 -6.403 1.00 92.88 96 ILE A C 1
ATOM 734 O O . ILE A 1 96 ? -6.840 -2.658 -7.346 1.00 92.88 96 ILE A O 1
ATOM 738 N N . ASN A 1 97 ? -7.168 -0.565 -6.582 1.00 87.38 97 ASN A N 1
ATOM 739 C CA . ASN A 1 97 ? -7.303 0.067 -7.900 1.00 87.38 97 ASN A CA 1
ATOM 740 C C . ASN A 1 97 ? -8.417 -0.558 -8.783 1.00 87.38 97 ASN A C 1
ATOM 742 O O . ASN A 1 97 ? -8.252 -0.777 -9.988 1.00 87.38 97 ASN A O 1
ATOM 746 N N . GLY A 1 98 ? -9.564 -0.895 -8.180 1.00 83.62 98 GLY A N 1
ATOM 747 C CA . GLY A 1 98 ? -10.694 -1.544 -8.865 1.00 83.62 98 GLY A CA 1
ATOM 748 C C . GLY A 1 98 ? -11.392 -0.671 -9.915 1.00 83.62 98 GLY A C 1
ATOM 749 O O . GLY A 1 98 ? -11.878 -1.180 -10.927 1.00 83.62 98 GLY A O 1
ATOM 750 N N . ASP A 1 99 ? -11.369 0.647 -9.722 1.00 80.06 99 ASP A N 1
ATOM 751 C CA . ASP A 1 99 ? -11.847 1.659 -10.671 1.00 80.06 99 ASP A CA 1
ATOM 752 C C . ASP A 1 99 ? -10.871 1.903 -11.839 1.00 80.06 99 ASP A C 1
ATOM 754 O O . ASP A 1 99 ? -11.190 2.624 -12.787 1.00 80.06 99 ASP A O 1
ATOM 758 N N . ARG A 1 100 ? -9.718 1.219 -11.823 1.00 75.50 100 ARG A N 1
ATOM 759 C CA . ARG A 1 100 ? -8.695 1.222 -12.877 1.00 75.50 100 ARG A CA 1
ATOM 760 C C . ARG A 1 100 ? -8.108 2.607 -13.126 1.00 75.50 100 ARG A C 1
ATOM 762 O O . ARG A 1 100 ? -7.855 2.986 -14.278 1.00 75.50 100 ARG A O 1
ATOM 769 N N . GLN A 1 101 ? -7.853 3.347 -12.054 1.00 73.12 101 GLN A N 1
ATOM 770 C CA . GLN A 1 101 ? -6.978 4.508 -12.111 1.00 73.12 101 GLN A CA 1
ATOM 771 C C . GLN A 1 101 ? -5.551 4.102 -12.516 1.00 73.12 101 GLN A C 1
ATOM 773 O O . GLN A 1 101 ? -5.170 2.927 -12.547 1.00 73.12 101 GLN A O 1
ATOM 778 N N . CYS A 1 102 ? -4.730 5.086 -12.886 1.00 74.62 102 CYS A N 1
ATOM 779 C CA . CYS A 1 102 ? -3.327 4.823 -13.178 1.00 74.62 102 CYS A CA 1
ATOM 780 C C . CYS A 1 102 ? -2.589 4.298 -11.945 1.00 74.62 102 CYS A C 1
ATOM 782 O O . CYS A 1 102 ? -2.636 4.899 -10.870 1.00 74.62 102 CYS A O 1
ATOM 784 N N . TRP A 1 103 ? -1.816 3.232 -12.129 1.00 78.56 103 TRP A N 1
ATOM 785 C CA . TRP A 1 103 ? -0.765 2.892 -11.181 1.00 78.56 103 TRP A CA 1
ATOM 786 C C . TRP A 1 103 ? 0.336 3.959 -11.235 1.00 78.56 103 TRP A C 1
ATOM 788 O O . TRP A 1 103 ? 0.823 4.323 -12.309 1.00 78.56 103 TRP A O 1
ATOM 798 N N . HIS A 1 104 ? 0.712 4.454 -10.063 1.00 74.31 104 HIS A N 1
ATOM 799 C CA . HIS A 1 104 ? 1.842 5.347 -9.842 1.00 74.31 104 HIS A CA 1
ATOM 800 C C . HIS A 1 104 ? 2.932 4.568 -9.102 1.00 74.31 104 HIS A C 1
ATOM 802 O O . HIS A 1 104 ? 2.856 4.357 -7.899 1.00 74.31 104 HIS A O 1
ATOM 808 N N . TYR A 1 105 ? 3.936 4.109 -9.843 1.00 70.94 105 TYR A N 1
ATOM 809 C CA . TYR A 1 105 ? 4.955 3.181 -9.343 1.00 70.94 105 TYR A CA 1
ATOM 810 C C . TYR A 1 105 ? 6.109 3.863 -8.581 1.00 70.94 105 TYR A C 1
ATOM 812 O O . TYR A 1 105 ? 7.220 3.346 -8.609 1.00 70.94 105 TYR A O 1
ATOM 820 N N . GLY A 1 106 ? 5.897 5.059 -8.007 1.00 58.19 106 GLY A N 1
ATOM 821 C CA . GLY A 1 106 ? 6.957 5.797 -7.291 1.00 58.19 106 GLY A CA 1
ATOM 822 C C . GLY A 1 106 ? 8.207 6.030 -8.152 1.00 58.19 106 GLY A C 1
ATOM 823 O O . GLY A 1 106 ? 9.305 5.634 -7.789 1.00 58.19 106 GLY A O 1
ATOM 824 N N . TRP A 1 107 ? 8.015 6.565 -9.364 1.00 57.50 107 TRP A N 1
ATOM 825 C CA . TRP A 1 107 ? 8.930 6.446 -10.510 1.00 57.50 107 TRP A CA 1
ATOM 826 C C . TRP A 1 107 ? 10.439 6.539 -10.208 1.00 57.50 107 TRP A C 1
ATOM 828 O O . TRP A 1 107 ? 11.025 7.619 -10.272 1.00 57.50 107 TRP A O 1
ATOM 838 N N . CYS A 1 108 ? 11.086 5.376 -10.151 1.00 51.62 108 CYS A N 1
ATOM 839 C CA . CYS A 1 108 ? 12.485 5.184 -10.531 1.00 51.62 108 CYS A CA 1
ATOM 840 C C . CYS A 1 108 ? 12.546 4.492 -11.893 1.00 51.62 108 CYS A C 1
ATOM 842 O O . CYS A 1 108 ? 12.792 3.297 -12.020 1.00 51.62 108 CYS A O 1
ATOM 844 N N . SER A 1 109 ? 12.257 5.233 -12.966 1.00 46.81 109 SER A N 1
ATOM 845 C CA . SER A 1 109 ? 12.431 4.681 -14.308 1.00 46.81 109 SER A CA 1
ATOM 846 C C . SER A 1 109 ? 13.922 4.653 -14.641 1.00 46.81 109 SER A C 1
ATOM 848 O O . SER A 1 109 ? 14.519 5.719 -14.821 1.00 46.81 109 SER A O 1
ATOM 850 N N . SER A 1 110 ? 14.525 3.479 -14.837 1.00 45.94 110 SER A N 1
ATOM 851 C CA . SER A 1 110 ? 15.787 3.442 -15.576 1.00 45.94 110 SER A CA 1
ATOM 852 C C . SER A 1 110 ? 15.470 3.920 -17.000 1.00 45.94 110 SER A C 1
ATOM 854 O O . SER A 1 110 ? 14.862 3.184 -17.783 1.00 45.94 110 SER A O 1
ATOM 856 N N . ARG A 1 111 ? 15.833 5.163 -17.358 1.00 49.28 111 ARG A N 1
ATOM 857 C CA . ARG A 1 111 ? 15.722 5.656 -18.750 1.00 49.28 111 ARG A CA 1
ATOM 858 C C . ARG A 1 111 ? 16.457 4.715 -19.715 1.00 49.28 111 ARG A C 1
ATOM 860 O O . ARG A 1 111 ? 16.102 4.626 -20.888 1.00 49.28 111 ARG A O 1
ATOM 867 N N . VAL A 1 112 ? 17.438 3.981 -19.185 1.00 44.22 112 VAL A N 1
ATOM 868 C CA . VAL A 1 112 ? 18.226 2.946 -19.842 1.00 44.22 112 VAL A CA 1
ATOM 869 C C . VAL A 1 112 ? 18.602 1.900 -18.775 1.00 44.22 112 VAL A C 1
ATOM 871 O O . VAL A 1 112 ? 19.206 2.273 -17.774 1.00 44.22 112 VAL A O 1
ATOM 874 N N . GLY A 1 113 ? 18.252 0.616 -18.948 1.00 52.22 113 GLY A N 1
ATOM 875 C CA . GLY A 1 113 ? 18.987 -0.474 -18.276 1.00 52.22 113 GLY A CA 1
ATOM 876 C C . GLY A 1 113 ? 18.249 -1.534 -17.446 1.00 52.22 113 GLY A C 1
ATOM 877 O O . GLY A 1 113 ? 18.906 -2.513 -17.141 1.00 52.22 113 GLY A O 1
ATOM 878 N N . GLN A 1 114 ? 16.953 -1.427 -17.119 1.00 61.28 114 GLN A N 1
ATOM 879 C CA . GLN A 1 114 ? 16.282 -2.406 -16.222 1.00 61.28 114 GLN A CA 1
ATOM 880 C C . GLN A 1 114 ? 17.025 -2.600 -14.883 1.00 61.28 114 GLN A C 1
ATOM 882 O O . GLN A 1 114 ? 17.106 -3.706 -14.376 1.00 61.28 114 GLN A O 1
ATOM 887 N N . LYS A 1 115 ? 17.606 -1.530 -14.331 1.00 66.88 115 LYS A N 1
ATOM 888 C CA . LYS A 1 115 ? 18.445 -1.591 -13.116 1.00 66.88 115 LYS A CA 1
ATOM 889 C C . LYS A 1 115 ? 17.660 -1.686 -11.804 1.00 66.88 115 LYS A C 1
ATOM 891 O O . LYS A 1 115 ? 18.248 -1.723 -10.732 1.00 66.88 115 LYS A O 1
ATOM 896 N N . TYR A 1 116 ? 16.340 -1.613 -11.900 1.00 73.50 116 TYR A N 1
ATOM 897 C CA . TYR A 1 116 ? 15.453 -1.518 -10.757 1.00 73.50 116 TYR A CA 1
ATOM 898 C C . TYR A 1 116 ? 14.352 -2.555 -10.896 1.00 73.50 116 TYR A C 1
ATOM 900 O O . TYR A 1 116 ? 13.706 -2.662 -11.946 1.00 73.50 116 TYR A O 1
ATOM 908 N N . THR A 1 117 ? 14.147 -3.287 -9.812 1.00 78.19 117 THR A N 1
ATOM 909 C CA . THR A 1 117 ? 12.984 -4.139 -9.609 1.00 78.19 117 THR A CA 1
ATOM 910 C C . THR A 1 117 ? 11.989 -3.412 -8.723 1.00 78.19 117 THR A C 1
ATOM 912 O O . THR A 1 117 ? 12.360 -2.623 -7.855 1.00 78.19 117 THR A O 1
ATOM 915 N N . HIS A 1 118 ? 10.712 -3.647 -8.978 1.00 80.56 118 HIS A N 1
ATOM 916 C CA . HIS A 1 118 ? 9.620 -3.107 -8.192 1.00 80.56 118 HIS A CA 1
ATOM 917 C C . HIS A 1 118 ? 8.901 -4.248 -7.496 1.00 80.56 118 HIS A C 1
ATOM 919 O O . HIS A 1 118 ? 8.682 -5.290 -8.113 1.00 80.56 118 HIS A O 1
ATOM 925 N N . CYS A 1 119 ? 8.474 -4.013 -6.265 1.00 85.38 119 CYS A N 1
ATOM 926 C CA . CYS A 1 119 ? 7.560 -4.895 -5.556 1.00 85.38 119 CYS A CA 1
ATOM 927 C C . CYS A 1 119 ? 6.323 -4.091 -5.162 1.00 85.38 119 CYS A C 1
ATOM 929 O O . CYS A 1 119 ? 6.416 -2.898 -4.867 1.00 85.38 119 CYS A O 1
ATOM 931 N N . LEU A 1 120 ? 5.148 -4.713 -5.199 1.00 88.62 120 LEU A N 1
ATOM 932 C CA . LEU A 1 120 ? 3.965 -4.160 -4.558 1.00 88.62 120 LEU A CA 1
ATOM 933 C C . LEU A 1 120 ? 3.933 -4.668 -3.122 1.00 88.62 120 LEU A C 1
ATOM 935 O O . LEU A 1 120 ? 3.786 -5.869 -2.904 1.00 88.62 120 LEU A O 1
ATOM 939 N N . ASN A 1 121 ? 4.015 -3.747 -2.173 1.00 92.50 121 ASN A N 1
ATOM 940 C CA . ASN A 1 121 ? 3.812 -4.036 -0.764 1.00 92.50 121 ASN A CA 1
ATOM 941 C C . ASN A 1 121 ? 2.355 -3.776 -0.422 1.00 92.50 121 ASN A C 1
ATOM 943 O O . ASN A 1 121 ? 1.811 -2.725 -0.777 1.00 92.50 121 ASN A O 1
ATOM 947 N N . VAL A 1 122 ? 1.730 -4.725 0.260 1.00 95.56 122 VAL A N 1
ATOM 948 C CA . VAL A 1 122 ? 0.359 -4.631 0.742 1.00 95.56 122 VAL A CA 1
ATOM 949 C C . VAL A 1 122 ? 0.375 -4.799 2.250 1.00 95.56 122 VAL A C 1
ATOM 951 O O . VAL A 1 122 ? 0.929 -5.763 2.762 1.00 95.56 122 VAL A O 1
ATOM 954 N N . TYR A 1 123 ? -0.251 -3.860 2.941 1.00 96.75 123 TYR A N 1
ATOM 955 C CA . TYR A 1 123 ? -0.322 -3.793 4.389 1.00 96.75 123 TYR A CA 1
ATOM 956 C C . TYR A 1 123 ? -1.779 -3.891 4.818 1.00 96.75 123 TYR A C 1
ATOM 958 O O . TYR A 1 123 ? -2.659 -3.222 4.261 1.00 96.75 123 TYR A O 1
ATOM 966 N N . PHE A 1 124 ? -2.022 -4.731 5.812 1.00 97.06 124 PHE A N 1
ATOM 967 C CA . PHE A 1 124 ? -3.333 -4.981 6.383 1.00 97.06 124 PHE A CA 1
ATOM 968 C C . PHE A 1 124 ? -3.450 -4.213 7.688 1.00 97.06 124 PHE A C 1
ATOM 970 O O . PHE A 1 124 ? -2.555 -4.269 8.528 1.00 97.06 124 PHE A O 1
ATOM 977 N N . PHE A 1 125 ? -4.566 -3.512 7.863 1.00 96.50 125 PHE A N 1
ATOM 978 C CA . PHE A 1 125 ? -4.791 -2.669 9.025 1.00 96.50 125 PHE A CA 1
ATOM 979 C C . PHE A 1 125 ? -6.043 -3.064 9.789 1.00 96.50 125 PHE A C 1
ATOM 981 O O . PHE A 1 125 ? -7.077 -3.401 9.199 1.00 96.50 125 PHE A O 1
ATOM 988 N N . LYS A 1 126 ? -5.942 -2.929 11.107 1.00 95.31 126 LYS A N 1
ATOM 989 C CA . LYS A 1 126 ? -7.056 -2.871 12.041 1.00 95.31 126 LYS A CA 1
ATOM 990 C C . LYS A 1 126 ? -7.309 -1.411 12.406 1.00 95.31 126 LYS A C 1
ATOM 992 O O . LYS A 1 126 ? -6.401 -0.686 12.802 1.00 95.31 126 LYS A O 1
ATOM 997 N N . VAL A 1 127 ? -8.551 -0.968 12.254 1.00 91.62 127 VAL A N 1
ATOM 998 C CA . VAL A 1 127 ? -8.987 0.371 12.678 1.00 91.62 127 VAL A CA 1
ATOM 999 C C . VAL A 1 127 ? -9.315 0.299 14.169 1.00 91.62 127 VAL A C 1
ATOM 1001 O O . VAL A 1 127 ? -10.263 -0.384 14.548 1.00 91.62 127 VAL A O 1
ATOM 1004 N N . GLU A 1 128 ? -8.533 0.977 15.010 1.00 87.62 128 GLU A N 1
ATOM 1005 C CA . GLU A 1 128 ? -8.754 1.019 16.468 1.00 87.62 128 GLU A CA 1
ATOM 1006 C C . GLU A 1 128 ? -9.678 2.176 16.888 1.00 87.62 128 GLU A C 1
ATOM 1008 O O . GLU A 1 128 ? -10.438 2.065 17.847 1.00 87.62 128 GLU A O 1
ATOM 1013 N N . ALA A 1 129 ? -9.611 3.291 16.158 1.00 80.44 129 ALA A N 1
ATOM 1014 C CA . ALA A 1 129 ? -10.446 4.486 16.285 1.00 80.44 129 ALA A CA 1
ATOM 1015 C C . ALA A 1 129 ? -10.522 5.167 14.907 1.00 80.44 129 ALA A C 1
ATOM 1017 O O . ALA A 1 129 ? -9.699 4.853 14.051 1.00 80.44 129 ALA A O 1
ATOM 1018 N N . ASP A 1 130 ? -11.441 6.114 14.691 1.00 78.94 130 ASP A N 1
ATOM 1019 C CA . ASP A 1 130 ? -11.745 6.677 13.356 1.00 78.94 130 ASP A CA 1
ATOM 1020 C C . ASP A 1 130 ? -10.518 7.090 12.520 1.00 78.94 130 ASP A C 1
ATOM 1022 O O . ASP A 1 130 ? -10.538 6.975 11.296 1.00 78.94 130 ASP A O 1
ATOM 1026 N N . THR A 1 131 ? -9.432 7.533 13.161 1.00 85.88 131 THR A N 1
ATOM 1027 C CA . THR A 1 131 ? -8.193 7.950 12.486 1.00 85.88 131 THR A CA 1
ATOM 1028 C C . THR A 1 131 ? -6.971 7.087 12.800 1.00 85.88 131 THR A C 1
ATOM 1030 O O . THR A 1 131 ? -5.909 7.335 12.234 1.00 85.88 131 THR A O 1
ATOM 1033 N N . LYS A 1 132 ? -7.080 6.080 13.678 1.00 94.31 132 LYS A N 1
ATOM 1034 C CA . LYS A 1 132 ? -5.947 5.242 14.106 1.00 94.31 132 LYS A CA 1
ATOM 1035 C C . LYS A 1 132 ? -5.987 3.867 13.458 1.00 94.31 132 LYS A C 1
ATOM 1037 O O . LYS A 1 132 ? -6.966 3.132 13.585 1.00 94.31 132 LYS A O 1
ATOM 1042 N N . LEU A 1 133 ? -4.885 3.526 12.802 1.00 95.12 133 LEU A N 1
ATOM 1043 C CA . LEU A 1 133 ? -4.708 2.305 12.031 1.00 95.12 133 LEU A CA 1
ATOM 1044 C C . LEU A 1 133 ? -3.511 1.529 12.577 1.00 95.12 133 LEU A C 1
ATOM 1046 O O . LEU A 1 133 ? -2.376 1.977 12.436 1.00 95.12 133 LEU A O 1
ATOM 1050 N N . GLU A 1 134 ? -3.749 0.364 13.166 1.00 96.56 134 GLU A N 1
ATOM 1051 C CA . GLU A 1 134 ? -2.693 -0.587 13.518 1.00 96.56 134 GLU A CA 1
ATOM 1052 C C . GLU A 1 134 ? -2.372 -1.447 12.294 1.00 96.56 134 GLU A C 1
ATOM 1054 O O . GLU A 1 134 ? -3.265 -2.081 11.731 1.00 96.56 134 GLU A O 1
ATOM 1059 N N . CYS A 1 135 ? -1.112 -1.467 11.864 1.00 97.12 135 CYS A N 1
ATOM 1060 C CA . CYS A 1 135 ? -0.647 -2.382 10.826 1.00 97.12 135 CYS A CA 1
ATOM 1061 C C . CYS A 1 135 ? -0.479 -3.778 11.434 1.00 97.12 135 CYS A C 1
ATOM 1063 O O . CYS A 1 135 ? 0.414 -3.992 12.250 1.00 97.12 135 CYS A O 1
ATOM 1065 N N . ILE A 1 136 ? -1.326 -4.727 11.048 1.00 97.38 136 ILE A N 1
ATOM 1066 C CA . ILE A 1 136 ? -1.377 -6.063 11.659 1.00 97.38 136 ILE A CA 1
ATOM 1067 C C . ILE A 1 136 ? -0.671 -7.134 10.829 1.00 97.38 136 ILE A C 1
ATOM 1069 O O . ILE A 1 136 ? -0.316 -8.176 11.371 1.00 97.38 136 ILE A O 1
ATOM 1073 N N . ASP A 1 137 ? -0.463 -6.894 9.533 1.00 97.38 137 ASP A N 1
ATOM 1074 C CA . ASP A 1 137 ? 0.222 -7.831 8.640 1.00 97.38 137 ASP A CA 1
ATOM 1075 C C . ASP A 1 137 ? 0.699 -7.133 7.360 1.00 97.38 137 ASP A C 1
ATOM 1077 O O . ASP A 1 137 ? 0.228 -6.043 7.014 1.00 97.38 137 ASP A O 1
ATOM 1081 N N . ALA A 1 138 ? 1.620 -7.767 6.640 1.00 96.62 138 ALA A N 1
ATOM 1082 C CA . ALA A 1 138 ? 2.125 -7.293 5.364 1.00 96.62 138 ALA A CA 1
ATOM 1083 C C . ALA A 1 138 ? 2.487 -8.454 4.431 1.00 96.62 138 ALA A C 1
ATOM 1085 O O . ALA A 1 138 ? 3.058 -9.457 4.850 1.00 96.62 138 ALA A O 1
ATOM 1086 N N . ILE A 1 139 ? 2.222 -8.278 3.138 1.00 95.00 139 ILE A N 1
ATOM 1087 C CA . ILE A 1 139 ? 2.688 -9.175 2.078 1.00 95.00 139 ILE A CA 1
ATOM 1088 C C . ILE A 1 139 ? 3.339 -8.371 0.960 1.00 95.00 139 ILE A C 1
ATOM 1090 O O . ILE A 1 139 ? 2.968 -7.229 0.682 1.00 95.00 139 ILE A O 1
ATOM 1094 N N . GLU A 1 140 ? 4.284 -8.999 0.278 1.00 92.06 140 GLU A N 1
ATOM 1095 C CA . GLU A 1 140 ? 4.983 -8.427 -0.865 1.00 92.06 140 GLU A CA 1
ATOM 1096 C C . GLU A 1 140 ? 4.745 -9.301 -2.104 1.00 92.06 140 GLU A C 1
ATOM 1098 O O . GLU A 1 140 ? 4.691 -10.529 -2.020 1.00 92.06 140 GLU A O 1
ATOM 1103 N N . SER A 1 141 ? 4.568 -8.675 -3.268 1.00 89.00 141 SER A N 1
ATOM 1104 C CA . SER A 1 141 ? 4.569 -9.394 -4.544 1.00 89.00 141 SER A CA 1
ATOM 1105 C C . SER A 1 141 ? 5.981 -9.813 -4.951 1.00 89.00 141 SER A C 1
ATOM 1107 O O . SER A 1 141 ? 6.925 -9.072 -4.696 1.00 89.00 141 SER A O 1
ATOM 1109 N N . ASP A 1 142 ? 6.107 -10.852 -5.776 1.00 85.00 142 ASP A N 1
ATOM 1110 C CA . ASP A 1 142 ? 7.375 -11.138 -6.458 1.00 85.00 142 ASP A CA 1
ATOM 1111 C C . ASP A 1 142 ? 7.943 -9.889 -7.175 1.00 85.00 142 ASP A C 1
ATOM 1113 O O . ASP A 1 142 ? 7.180 -9.147 -7.818 1.00 85.00 142 ASP A O 1
ATOM 1117 N N . PRO A 1 143 ? 9.271 -9.665 -7.139 1.00 83.00 143 PRO A N 1
ATOM 1118 C CA . PRO A 1 143 ? 9.895 -8.537 -7.816 1.00 83.00 143 PRO A CA 1
ATOM 1119 C C . PRO A 1 143 ? 9.646 -8.553 -9.327 1.00 83.00 143 PRO A C 1
ATOM 1121 O O . PRO A 1 143 ? 9.808 -9.570 -10.009 1.00 83.00 143 PRO A O 1
ATOM 1124 N N . PHE A 1 144 ? 9.308 -7.397 -9.898 1.00 78.12 144 PHE A N 1
ATOM 1125 C CA . PHE A 1 144 ? 9.022 -7.269 -11.323 1.00 78.12 144 PHE A CA 1
ATOM 1126 C C . PHE A 1 144 ? 9.645 -6.026 -11.961 1.00 78.12 144 PHE A C 1
ATOM 1128 O O . PHE A 1 144 ? 9.942 -5.018 -11.327 1.00 78.12 144 PHE A O 1
ATOM 1135 N N . HIS A 1 145 ? 9.812 -6.093 -13.281 1.00 75.69 145 HIS A N 1
ATOM 1136 C CA . HIS A 1 145 ? 10.378 -5.014 -14.082 1.00 75.69 145 HIS A CA 1
ATOM 1137 C C . HIS A 1 145 ? 9.298 -4.274 -14.871 1.00 75.69 145 HIS A C 1
ATOM 1139 O O . HIS A 1 145 ? 8.517 -4.875 -15.619 1.00 75.69 145 HIS A O 1
ATOM 1145 N N . ILE A 1 146 ? 9.311 -2.944 -14.799 1.00 70.94 146 ILE A N 1
ATOM 1146 C CA . ILE A 1 146 ? 8.412 -2.095 -15.581 1.00 70.94 146 ILE A CA 1
ATOM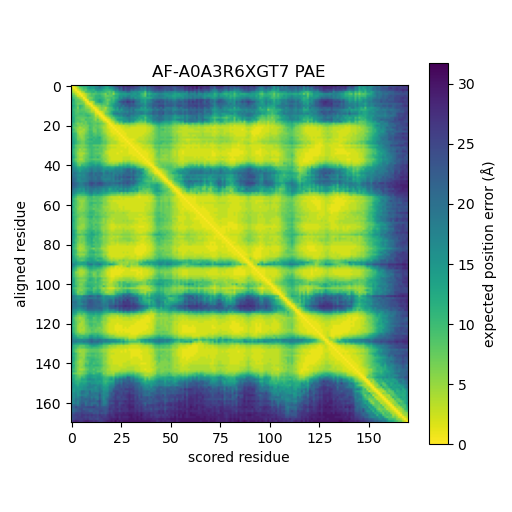 1147 C C . ILE A 1 146 ? 9.091 -1.740 -16.901 1.00 70.94 146 ILE A C 1
ATOM 1149 O O . ILE A 1 146 ? 10.109 -1.057 -16.945 1.00 70.94 146 ILE A O 1
ATOM 1153 N N . THR A 1 147 ? 8.506 -2.168 -18.024 1.00 62.88 147 THR A N 1
ATOM 1154 C CA . THR A 1 147 ? 9.065 -1.880 -19.354 1.00 62.88 147 THR A CA 1
ATOM 1155 C C . THR A 1 147 ? 8.080 -1.149 -20.252 1.00 62.88 147 THR A C 1
ATOM 1157 O O . THR A 1 147 ? 6.961 -1.609 -20.482 1.00 62.88 147 THR A O 1
ATOM 1160 N N . SER A 1 148 ? 8.525 -0.053 -20.875 1.00 59.22 148 SER A N 1
ATOM 1161 C CA . SER A 1 148 ? 7.737 0.621 -21.910 1.00 59.22 148 SER A CA 1
ATOM 1162 C C . SER A 1 148 ? 7.614 -0.234 -23.174 1.00 59.22 148 SER A C 1
ATOM 1164 O O . SER A 1 148 ? 8.599 -0.702 -23.755 1.00 59.22 148 SER A O 1
ATOM 1166 N N . SER A 1 149 ? 6.389 -0.364 -23.685 1.00 55.62 149 SER A N 1
ATOM 1167 C CA . SER A 1 149 ? 6.102 -1.060 -24.945 1.00 55.62 149 SER A CA 1
ATOM 1168 C C . SER A 1 149 ? 6.790 -0.421 -26.165 1.00 55.62 149 SER A C 1
ATOM 1170 O O . SER A 1 149 ? 7.028 -1.110 -27.162 1.00 55.62 149 SER A O 1
ATOM 1172 N N . ARG A 1 150 ? 7.168 0.866 -26.090 1.00 54.94 150 ARG A N 1
ATOM 1173 C CA . ARG A 1 150 ? 7.889 1.585 -27.160 1.00 54.94 150 ARG A CA 1
ATOM 1174 C C . ARG A 1 150 ? 9.305 1.038 -27.370 1.00 54.94 150 ARG A C 1
ATOM 1176 O O . ARG A 1 150 ? 9.742 0.909 -28.513 1.00 54.94 150 ARG A O 1
ATOM 1183 N N . VAL A 1 151 ? 9.985 0.649 -26.290 1.00 53.69 151 VAL A N 1
ATOM 1184 C CA . VAL A 1 151 ? 11.356 0.105 -26.324 1.00 53.69 151 VAL A CA 1
ATOM 1185 C C . VAL A 1 151 ? 11.378 -1.276 -26.986 1.00 53.69 151 VAL A C 1
ATOM 1187 O O . VAL A 1 151 ? 12.221 -1.546 -27.842 1.00 53.69 151 VAL A O 1
ATOM 1190 N N . MET A 1 152 ? 10.376 -2.112 -26.697 1.00 50.09 152 MET A N 1
ATOM 1191 C CA . MET A 1 152 ? 10.235 -3.440 -27.309 1.00 50.09 152 MET A CA 1
ATOM 1192 C C . MET A 1 152 ? 10.075 -3.369 -28.836 1.00 50.09 152 MET A C 1
ATOM 1194 O O . MET A 1 152 ? 10.692 -4.147 -29.559 1.00 50.09 152 MET A O 1
ATOM 1198 N N . ARG A 1 153 ? 9.307 -2.395 -29.350 1.00 52.09 153 ARG A N 1
ATOM 1199 C CA . ARG A 1 153 ? 9.118 -2.213 -30.803 1.00 52.09 153 ARG A CA 1
ATOM 1200 C C . ARG A 1 153 ? 10.417 -1.855 -31.527 1.00 52.09 153 ARG A C 1
ATOM 1202 O O . ARG A 1 153 ? 10.618 -2.315 -32.649 1.00 52.09 153 ARG A O 1
ATOM 1209 N N . LYS A 1 154 ? 11.310 -1.077 -30.900 1.00 53.78 154 LYS A N 1
ATOM 1210 C CA . LYS A 1 154 ? 12.623 -0.738 -31.478 1.00 53.78 154 LYS A CA 1
ATOM 1211 C C . LYS A 1 154 ? 13.506 -1.986 -31.605 1.00 53.78 154 LYS A C 1
ATOM 1213 O O . LYS A 1 154 ? 14.081 -2.194 -32.669 1.00 53.78 154 LYS A O 1
ATOM 1218 N N . LYS A 1 155 ? 13.537 -2.848 -30.578 1.00 52.50 155 LYS A N 1
ATOM 1219 C CA . LYS A 1 155 ? 14.325 -4.097 -30.575 1.00 52.50 155 LYS A CA 1
ATOM 1220 C C . LYS A 1 155 ? 13.802 -5.119 -31.595 1.00 52.50 155 LYS A C 1
ATOM 1222 O O . LYS A 1 155 ? 14.587 -5.654 -32.368 1.00 52.50 155 LYS A O 1
ATOM 1227 N N . THR A 1 156 ? 12.483 -5.317 -31.687 1.00 53.72 156 THR A N 1
ATOM 1228 C CA . THR A 1 156 ? 11.880 -6.211 -32.698 1.00 53.72 156 THR A CA 1
ATOM 1229 C C . THR A 1 156 ? 12.082 -5.702 -34.127 1.00 53.72 156 THR A C 1
ATOM 1231 O O . THR A 1 156 ? 12.316 -6.499 -35.031 1.00 53.72 156 THR A O 1
ATOM 1234 N N . ARG A 1 157 ? 12.020 -4.381 -34.355 1.00 53.25 157 ARG A N 1
ATOM 1235 C CA . ARG A 1 157 ? 12.286 -3.797 -35.678 1.00 53.25 157 ARG A CA 1
ATOM 1236 C C . ARG A 1 157 ? 13.746 -3.968 -36.099 1.00 53.25 157 ARG A C 1
ATOM 1238 O O . ARG A 1 157 ? 13.989 -4.233 -37.266 1.00 53.25 157 ARG A O 1
ATOM 1245 N N . LEU A 1 158 ? 14.693 -3.831 -35.170 1.00 57.00 158 LEU A N 1
ATOM 1246 C CA . LEU A 1 158 ? 16.116 -4.065 -35.439 1.00 57.00 158 LEU A CA 1
ATOM 1247 C C . LEU A 1 158 ? 16.392 -5.540 -35.757 1.00 57.00 158 LEU A C 1
ATOM 1249 O O . LEU A 1 158 ? 16.976 -5.816 -36.793 1.00 57.00 158 LEU A O 1
ATOM 1253 N N . ALA A 1 159 ? 15.867 -6.474 -34.956 1.00 56.75 159 ALA A N 1
ATOM 1254 C CA . ALA A 1 159 ? 16.026 -7.909 -35.211 1.00 56.75 159 ALA A CA 1
ATOM 1255 C C . ALA A 1 159 ? 15.447 -8.345 -36.571 1.00 56.75 159 ALA A C 1
ATOM 1257 O O . ALA A 1 159 ? 16.052 -9.145 -37.275 1.00 56.75 159 ALA A O 1
ATOM 1258 N N . LYS A 1 160 ? 14.301 -7.782 -36.982 1.00 54.50 160 LYS A N 1
ATOM 1259 C CA . LYS A 1 160 ? 13.716 -8.053 -38.306 1.00 54.50 160 LYS A CA 1
ATOM 1260 C C . LYS A 1 160 ? 14.557 -7.527 -39.472 1.00 54.50 160 LYS A C 1
ATOM 1262 O O . LYS A 1 160 ? 14.520 -8.139 -40.531 1.00 54.50 160 LYS A O 1
ATOM 1267 N N . ARG A 1 161 ? 15.292 -6.422 -39.297 1.00 54.47 161 ARG A N 1
ATOM 1268 C CA . ARG A 1 161 ? 16.207 -5.909 -40.334 1.00 54.47 161 ARG A CA 1
ATOM 1269 C C . ARG A 1 161 ? 17.417 -6.827 -40.484 1.00 54.47 161 ARG A C 1
ATOM 1271 O O . ARG A 1 161 ? 17.695 -7.258 -41.588 1.00 54.47 161 ARG A O 1
ATOM 1278 N N . THR A 1 162 ? 18.011 -7.255 -39.370 1.00 52.97 162 THR A N 1
ATOM 1279 C CA . THR A 1 162 ? 19.151 -8.185 -39.383 1.00 52.97 162 THR A CA 1
ATOM 1280 C C . THR A 1 162 ? 18.834 -9.513 -40.079 1.00 52.97 162 THR A C 1
ATOM 1282 O O . THR A 1 162 ? 19.678 -10.038 -40.789 1.00 52.97 162 THR A O 1
ATOM 1285 N N . ILE A 1 163 ? 17.620 -10.053 -39.921 1.00 55.22 163 ILE A N 1
ATOM 1286 C CA . ILE A 1 163 ? 17.220 -11.300 -40.600 1.00 55.22 163 ILE A CA 1
ATOM 1287 C C . ILE A 1 163 ? 16.995 -11.078 -42.105 1.00 55.22 163 ILE A C 1
ATOM 1289 O O . ILE A 1 163 ? 17.376 -11.926 -42.905 1.00 55.22 163 ILE A O 1
ATOM 1293 N N . ALA A 1 164 ? 16.409 -9.947 -42.506 1.00 55.56 164 ALA A N 1
ATOM 1294 C CA . ALA A 1 164 ? 16.206 -9.630 -43.921 1.00 55.56 164 ALA A CA 1
ATOM 1295 C C . ALA A 1 164 ? 17.536 -9.417 -44.670 1.00 55.56 164 ALA A C 1
ATOM 1297 O O . ALA A 1 164 ? 17.657 -9.844 -45.815 1.00 55.56 164 ALA A O 1
ATOM 1298 N N . ASP A 1 165 ? 18.541 -8.839 -44.007 1.00 51.78 165 ASP A N 1
ATOM 1299 C CA . ASP A 1 165 ? 19.865 -8.599 -44.595 1.00 51.78 165 ASP A CA 1
ATOM 1300 C C . ASP A 1 165 ? 20.673 -9.905 -44.793 1.00 51.78 165 ASP A C 1
ATOM 1302 O O . ASP A 1 165 ? 21.505 -9.991 -45.693 1.00 51.78 165 ASP A O 1
ATOM 1306 N N . VAL A 1 166 ? 20.394 -10.955 -44.008 1.00 51.50 166 VAL A N 1
ATOM 1307 C CA . VAL A 1 166 ? 21.044 -12.278 -44.138 1.00 51.50 166 VAL A CA 1
ATOM 1308 C C . VAL A 1 166 ? 20.402 -13.140 -45.232 1.00 51.50 166 VAL A C 1
ATOM 1310 O O . VAL A 1 166 ? 21.095 -13.903 -45.896 1.00 51.50 166 VAL A O 1
ATOM 1313 N N . VAL A 1 167 ? 19.089 -13.021 -45.453 1.00 51.47 167 VAL A N 1
ATOM 1314 C CA . VAL A 1 167 ? 18.355 -13.844 -46.438 1.00 51.47 167 VAL A CA 1
ATOM 1315 C C . VAL A 1 167 ? 18.405 -13.248 -47.855 1.00 51.47 167 VAL A C 1
ATOM 1317 O O . VAL A 1 167 ? 18.189 -13.964 -48.823 1.00 51.47 167 VAL A O 1
ATOM 1320 N N . GLY A 1 168 ? 18.732 -11.959 -48.002 1.00 45.28 168 GLY A N 1
ATOM 1321 C CA . GLY A 1 168 ? 18.882 -11.291 -49.304 1.00 45.28 168 GLY A CA 1
ATOM 1322 C C . GLY A 1 168 ? 20.259 -11.425 -49.971 1.00 45.28 168 GLY A C 1
ATOM 1323 O O . GLY A 1 168 ? 20.498 -10.730 -50.953 1.00 45.28 168 GLY A O 1
ATOM 1324 N N . SER A 1 169 ? 21.162 -12.256 -49.435 1.00 44.62 169 SER A N 1
ATOM 1325 C CA . SER A 1 169 ? 22.546 -12.413 -49.924 1.00 44.62 169 SER A CA 1
ATOM 1326 C C . SER A 1 169 ? 22.878 -13.836 -50.413 1.00 44.62 169 SER A C 1
ATOM 1328 O O . SER A 1 169 ? 24.037 -14.243 -50.339 1.00 44.62 169 SER A O 1
ATOM 1330 N N . ILE A 1 170 ? 21.885 -14.596 -50.892 1.00 39.38 170 ILE A N 1
ATOM 1331 C CA . ILE A 1 170 ? 22.088 -15.879 -51.595 1.00 39.38 170 ILE A CA 1
ATOM 1332 C C . ILE A 1 170 ? 21.545 -15.755 -53.014 1.00 39.38 170 ILE A C 1
ATOM 1334 O O . ILE A 1 170 ? 20.395 -15.275 -53.144 1.00 39.38 170 ILE A O 1
#

Radius of gyration: 19.69 Å; Cα contacts (8 Å, |Δi|>4): 298; chains: 1; bounding box: 44×30×68 Å

Mean predicted aligned error: 11.01 Å

pLDDT: mean 75.16, std 17.84, range [36.0, 97.38]

Secondary structure (DSSP, 8-state):
-PPPSS--TT---SSS-----EEEE---TT--EEEEEEEEEESTT---SS---S----TT-EEEGGGTGGGB--SS-TT-SBEEEEE-TTSSEEEETTT-PPP-------SSS--EEEEEEEEEEEEEETTEEEEEEEEEPPPB----HHHHHHHHHHHHHHHHHHHTT-

Foldseek 3Di:
DFADVPGQPPDDDPPAAGYAWDKDADPDPQFDWKKKAKDKDFDVPDDQPADGQPDDDDAQDKDFCVVQVQLEDDPVRLQRRMWIWPDDPPHRMTITCNVVRHHNRRDSDPPDDQRMWMKMKMWTWGPPDPGMTHGHDIDIDDTDTHDDPVVVVVVVVVVVVVVVVVVVPD

Organism: Aphanomyces astaci (NCBI:txid112090)

Solvent-accessible surface area (backbone atoms only — not comparable to full-atom values): 10185 Å² total; per-residue (Å²): 131,63,71,30,61,83,42,50,93,84,59,83,54,92,88,53,68,62,34,51,45,46,80,47,75,54,89,58,86,68,57,72,44,38,42,28,38,44,49,78,51,45,52,95,90,48,74,71,97,52,80,65,72,94,68,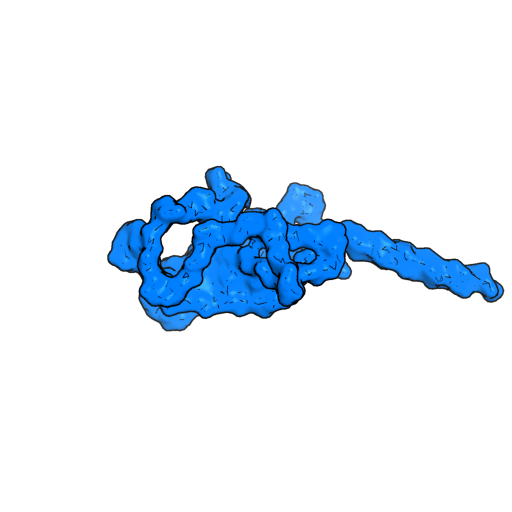81,89,51,70,82,39,76,43,56,50,80,82,47,47,89,35,37,43,45,94,92,32,76,77,22,46,31,43,53,37,45,69,49,81,94,53,62,34,27,30,30,47,67,88,39,64,66,84,55,66,62,77,68,72,55,94,71,77,79,55,43,35,34,28,49,37,39,37,33,19,28,70,82,47,104,51,35,33,33,25,74,41,74,51,71,46,79,75,41,72,90,57,66,53,71,60,55,53,54,54,54,54,50,55,55,49,59,54,52,64,63,68,72,74,120

Nearest PDB structures (foldseek):
  7ksf-assembly1_A  TM=4.667E-01  e=5.812E+00  Eastern chimpanzee simian foamy virus
  9hau-assembly1_AA  TM=2.986E-01  e=7.309E+00  Leviviridae sp.